Protein AF-A0A7S3ICN4-F1 (afdb_monomer)

Nearest PDB structures (foldseek):
  8e56-assembly1_F  TM=7.144E-01  e=5.699E-06  Oryctolagus cuniculus
  8hmb-assembly1_E  TM=6.939E-01  e=5.016E-06  Homo sapiens
  8if4-assembly1_A  TM=7.045E-01  e=6.074E-06  Homo sapiens
  8amz-assembly1_W  TM=7.012E-01  e=2.159E-04  Spinacia oleracea

Organism: NCBI:txid197538

pLDDT: mean 92.51, std 6.86, range [46.03, 98.06]

Structure (mmCIF, N/CA/C/O backbone):
data_AF-A0A7S3ICN4-F1
#
_entry.id   AF-A0A7S3ICN4-F1
#
loop_
_atom_site.group_PDB
_atom_site.id
_atom_site.type_symbol
_atom_site.label_atom_id
_atom_site.label_alt_id
_atom_site.label_comp_id
_atom_site.label_asym_id
_atom_site.label_entity_id
_atom_site.label_seq_id
_atom_site.pdbx_PDB_ins_code
_atom_site.Cartn_x
_atom_site.Cartn_y
_atom_site.Cartn_z
_atom_site.occupancy
_atom_site.B_iso_or_equiv
_atom_site.auth_seq_id
_atom_site.auth_comp_id
_atom_site.auth_asym_id
_atom_site.auth_atom_id
_atom_site.pdbx_PDB_model_num
ATOM 1 N N . GLN A 1 1 ? 7.523 -25.834 -12.184 1.00 46.03 1 GLN A N 1
ATOM 2 C CA . GLN A 1 1 ? 6.232 -25.129 -12.330 1.00 46.03 1 GLN A CA 1
ATOM 3 C C . GLN A 1 1 ? 6.468 -23.668 -12.007 1.00 46.03 1 GLN A C 1
ATOM 5 O O . GLN A 1 1 ? 6.944 -23.371 -10.918 1.00 46.03 1 GLN A O 1
ATOM 10 N N . GLN A 1 2 ? 6.223 -22.777 -12.960 1.00 54.94 2 GLN A N 1
ATOM 11 C CA . GLN A 1 2 ? 6.298 -21.337 -12.731 1.00 54.94 2 GLN A CA 1
ATOM 12 C C . GLN A 1 2 ? 5.044 -20.950 -11.934 1.00 54.94 2 GLN A C 1
ATOM 14 O O . GLN A 1 2 ? 3.932 -21.236 -12.375 1.00 54.94 2 GLN A O 1
ATOM 19 N N . LYS A 1 3 ? 5.204 -20.432 -10.709 1.00 71.44 3 LYS A N 1
ATOM 20 C CA . LYS A 1 3 ? 4.055 -20.047 -9.878 1.00 71.44 3 LYS A CA 1
ATOM 21 C C . LYS A 1 3 ? 3.410 -18.815 -10.507 1.00 71.44 3 LYS A C 1
ATOM 23 O O . LYS A 1 3 ? 4.045 -17.769 -10.553 1.00 71.44 3 LYS A O 1
ATOM 28 N N . SER A 1 4 ? 2.169 -18.951 -10.970 1.00 86.31 4 SER A N 1
ATOM 29 C CA . SER A 1 4 ? 1.369 -17.818 -11.439 1.00 86.31 4 SER A CA 1
ATOM 30 C C . SER A 1 4 ? 1.218 -16.770 -10.330 1.00 86.31 4 SER A C 1
ATOM 32 O O . SER A 1 4 ? 1.180 -17.108 -9.137 1.00 86.31 4 SER A O 1
ATOM 34 N N . ASN A 1 5 ? 1.145 -15.502 -10.724 1.00 93.81 5 ASN A N 1
ATOM 35 C CA . ASN A 1 5 ? 0.823 -14.393 -9.833 1.00 93.81 5 ASN A CA 1
ATOM 36 C C . ASN A 1 5 ? -0.677 -14.100 -9.749 1.00 93.81 5 ASN A C 1
ATOM 38 O O . ASN A 1 5 ? -1.068 -13.249 -8.956 1.00 93.81 5 ASN A O 1
ATOM 42 N N . LYS A 1 6 ? -1.496 -14.809 -10.536 1.00 94.75 6 LYS A N 1
ATOM 43 C CA . LYS A 1 6 ? -2.940 -14.608 -10.615 1.00 94.75 6 LYS A CA 1
ATOM 44 C C . LYS A 1 6 ? -3.583 -14.660 -9.229 1.00 94.75 6 LYS A C 1
ATOM 46 O O . LYS A 1 6 ? -3.298 -15.572 -8.456 1.00 94.75 6 LYS A O 1
ATOM 51 N N . GLY A 1 7 ? -4.437 -13.686 -8.934 1.00 94.50 7 GLY A N 1
ATOM 52 C CA . GLY A 1 7 ? -5.129 -13.543 -7.653 1.00 94.50 7 GLY A CA 1
ATOM 53 C C . GLY A 1 7 ? -4.242 -13.064 -6.501 1.00 94.50 7 GLY A C 1
ATOM 54 O O . GLY A 1 7 ? -4.744 -12.895 -5.395 1.00 94.50 7 GLY A O 1
ATOM 55 N N . LYS A 1 8 ? -2.938 -12.823 -6.712 1.00 96.75 8 LYS A N 1
ATOM 56 C CA . LYS A 1 8 ? -2.047 -12.330 -5.652 1.00 96.75 8 LYS A CA 1
ATOM 57 C C . LYS A 1 8 ? -2.064 -10.815 -5.588 1.00 96.75 8 LYS A C 1
ATOM 59 O O . LYS A 1 8 ? -1.635 -10.139 -6.526 1.00 96.75 8 LYS A O 1
ATOM 64 N N . ILE A 1 9 ? -2.491 -10.285 -4.451 1.00 97.12 9 ILE A N 1
ATOM 65 C CA . ILE A 1 9 ? -2.628 -8.850 -4.215 1.00 97.12 9 ILE A CA 1
ATOM 66 C C . ILE A 1 9 ? -1.748 -8.463 -3.031 1.00 97.12 9 ILE A C 1
ATOM 68 O O . ILE A 1 9 ? -1.869 -9.027 -1.948 1.00 97.12 9 ILE A O 1
ATOM 72 N N . LEU A 1 10 ? -0.882 -7.471 -3.222 1.00 97.81 10 LEU A N 1
ATOM 73 C CA . LEU A 1 10 ? -0.129 -6.846 -2.137 1.00 97.81 10 LEU A CA 1
ATOM 74 C C . LEU A 1 10 ? -0.709 -5.468 -1.836 1.00 97.81 10 LEU A C 1
ATOM 76 O O . LEU A 1 10 ? -0.912 -4.675 -2.748 1.00 97.81 10 LEU A O 1
ATOM 80 N N . MET A 1 11 ? -0.919 -5.150 -0.565 1.00 98.06 11 MET A N 1
ATOM 81 C CA . MET A 1 11 ? -1.308 -3.827 -0.090 1.00 98.06 11 MET A CA 1
ATOM 82 C C . MET A 1 11 ? -0.231 -3.284 0.848 1.00 98.06 11 MET A C 1
ATOM 84 O O . MET A 1 11 ? -0.022 -3.828 1.930 1.00 98.06 11 MET A O 1
ATOM 88 N N . ILE A 1 12 ? 0.448 -2.215 0.435 1.00 97.81 12 ILE A N 1
ATOM 89 C CA . ILE A 1 12 ? 1.487 -1.535 1.213 1.00 97.81 12 ILE A CA 1
ATOM 90 C C . ILE A 1 12 ? 0.918 -0.217 1.727 1.00 97.81 12 ILE A C 1
ATOM 92 O O . ILE A 1 12 ? 0.720 0.723 0.957 1.00 97.81 12 ILE A O 1
ATOM 96 N N . PHE A 1 13 ? 0.658 -0.156 3.027 1.00 97.75 13 PHE A N 1
ATOM 97 C CA . PHE A 1 13 ? 0.215 1.031 3.745 1.00 97.75 13 PHE A CA 1
ATOM 98 C C . PHE A 1 13 ? 1.422 1.754 4.339 1.00 97.75 13 PHE A C 1
ATOM 100 O O . PHE A 1 13 ? 2.028 1.293 5.303 1.00 97.75 13 PHE A O 1
ATOM 107 N N . ASN A 1 14 ? 1.744 2.899 3.754 1.00 97.19 14 ASN A N 1
ATOM 108 C CA . ASN A 1 14 ? 2.835 3.783 4.121 1.00 97.19 14 ASN A CA 1
ATOM 109 C C . ASN A 1 14 ? 2.301 4.950 4.953 1.00 97.19 14 ASN A C 1
ATOM 111 O O . ASN A 1 14 ? 1.565 5.794 4.426 1.00 97.19 14 ASN A O 1
ATOM 115 N N . ASP A 1 15 ? 2.686 5.014 6.227 1.00 95.88 15 ASP A N 1
ATOM 116 C CA . ASP A 1 15 ? 2.415 6.188 7.046 1.00 95.88 15 ASP A CA 1
ATOM 117 C C . ASP A 1 15 ? 3.182 7.386 6.478 1.00 95.88 15 ASP A C 1
ATOM 119 O O . ASP A 1 15 ? 4.381 7.321 6.185 1.00 95.88 15 ASP A O 1
ATOM 123 N N . LYS A 1 16 ? 2.467 8.491 6.300 1.00 95.75 16 LYS A N 1
ATOM 124 C CA . LYS A 1 16 ? 3.027 9.787 5.916 1.00 95.75 16 LYS A CA 1
ATOM 125 C C . LYS A 1 16 ? 2.611 10.896 6.883 1.00 95.75 16 LYS A C 1
ATOM 127 O O . LYS A 1 16 ? 2.587 12.067 6.499 1.00 95.75 16 LYS A O 1
ATOM 132 N N . SER A 1 17 ? 2.256 10.537 8.114 1.00 94.81 17 SER A N 1
ATOM 133 C CA . SER A 1 17 ? 1.986 11.451 9.221 1.00 94.81 17 SER A CA 1
ATOM 134 C C . SER A 1 17 ? 3.180 12.365 9.521 1.00 94.81 17 SER A C 1
ATOM 136 O O . SER A 1 17 ? 4.308 12.132 9.086 1.00 94.81 17 SER A O 1
ATOM 138 N N . GLY A 1 18 ? 2.940 13.452 10.258 1.00 93.25 18 GLY A N 1
ATOM 139 C CA . GLY A 1 18 ? 3.987 14.426 10.579 1.00 93.25 18 GLY A CA 1
ATOM 140 C C . GLY A 1 18 ? 5.197 13.847 11.329 1.00 93.25 18 GLY A C 1
ATOM 141 O O . GLY A 1 18 ? 6.304 14.352 11.137 1.00 93.25 18 GLY A O 1
ATOM 142 N N . SER A 1 19 ? 5.016 12.793 12.137 1.00 93.00 19 SER A N 1
ATOM 143 C CA . SER A 1 19 ? 6.105 12.128 12.875 1.00 93.00 19 SER A CA 1
ATOM 144 C C . SER A 1 19 ? 7.122 11.462 11.952 1.00 93.00 19 SER A C 1
ATOM 146 O O . SER A 1 19 ? 8.315 11.482 12.250 1.00 93.00 19 SER A O 1
ATOM 148 N N . MET A 1 20 ? 6.688 11.036 10.763 1.00 95.56 20 MET A N 1
ATOM 149 C CA . MET A 1 20 ? 7.553 10.413 9.762 1.00 95.56 20 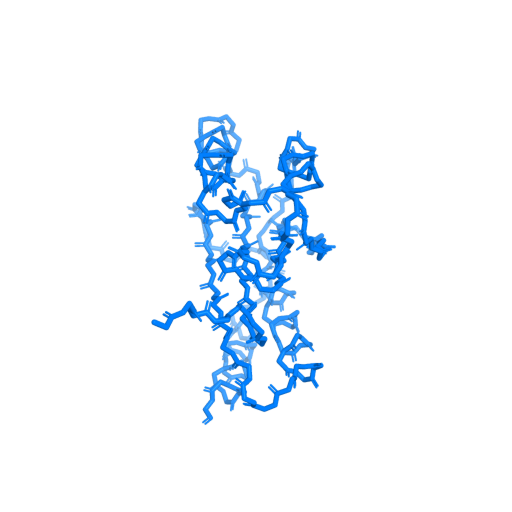MET A CA 1
ATOM 150 C C . MET A 1 20 ? 8.571 11.387 9.138 1.00 95.56 20 MET A C 1
ATOM 152 O O . MET A 1 20 ? 9.444 10.961 8.378 1.00 95.56 20 MET A O 1
ATOM 156 N N . SER A 1 21 ? 8.489 12.693 9.421 1.00 94.38 21 SER A N 1
ATOM 157 C CA . SER A 1 21 ? 9.358 13.717 8.829 1.00 94.38 21 SER A CA 1
ATOM 158 C C . SER A 1 21 ? 10.856 13.430 8.987 1.00 94.38 21 SER A C 1
ATOM 160 O O . SER A 1 21 ? 11.348 13.083 10.059 1.00 94.38 21 SER A O 1
ATOM 162 N N . GLY A 1 22 ? 11.612 13.625 7.903 1.00 94.69 22 GLY A N 1
ATOM 163 C CA . GLY A 1 22 ? 13.060 13.436 7.879 1.00 94.69 22 GLY A CA 1
ATOM 164 C C . GLY A 1 22 ? 13.475 11.981 7.654 1.00 94.69 22 GLY A C 1
ATOM 165 O O . GLY A 1 22 ? 13.108 11.366 6.651 1.00 94.69 22 GLY A O 1
ATOM 166 N N . ALA A 1 23 ? 14.307 11.452 8.554 1.00 95.94 23 ALA A N 1
ATOM 167 C CA . ALA A 1 23 ? 14.932 10.138 8.396 1.00 95.94 23 ALA A CA 1
ATOM 168 C C . ALA A 1 23 ? 13.937 8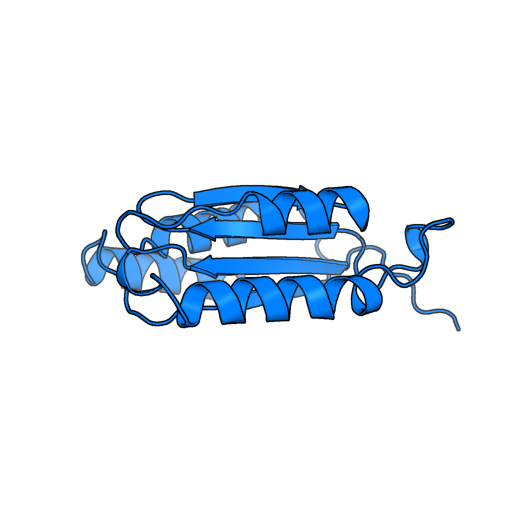.960 8.285 1.00 95.94 23 ALA A C 1
ATOM 170 O O . ALA A 1 23 ? 14.177 8.102 7.431 1.00 95.94 23 ALA A O 1
ATOM 171 N N . PRO A 1 24 ? 12.828 8.897 9.055 1.00 95.88 24 PRO A N 1
ATOM 172 C CA . PRO A 1 24 ? 11.882 7.784 8.960 1.00 95.88 24 PRO A CA 1
ATOM 173 C C . PRO A 1 24 ? 11.241 7.662 7.572 1.00 95.88 24 PRO A C 1
ATOM 175 O O . PRO A 1 24 ? 11.291 6.595 6.962 1.00 95.88 24 PRO A O 1
ATOM 178 N N . PHE A 1 25 ? 10.715 8.756 7.013 1.00 95.88 25 PHE A N 1
ATOM 179 C CA . PHE A 1 25 ? 10.112 8.735 5.679 1.00 95.88 25 PHE A CA 1
ATOM 180 C C . PHE A 1 25 ? 11.137 8.498 4.569 1.00 95.88 25 PHE A C 1
ATOM 182 O O . PHE A 1 25 ? 10.836 7.811 3.591 1.00 95.88 25 PHE A O 1
ATOM 189 N N . ALA A 1 26 ? 12.363 9.011 4.717 1.00 96.25 26 ALA A N 1
ATOM 190 C CA . ALA A 1 26 ? 13.446 8.712 3.782 1.00 96.25 26 ALA A CA 1
ATOM 191 C C . ALA A 1 26 ? 13.784 7.209 3.777 1.00 96.25 26 ALA A C 1
ATOM 193 O O . ALA A 1 26 ? 13.938 6.615 2.707 1.00 96.25 26 ALA A O 1
ATOM 194 N N . ALA A 1 27 ? 13.839 6.578 4.955 1.00 96.62 27 ALA A N 1
ATOM 195 C CA . ALA A 1 27 ? 14.060 5.141 5.088 1.00 96.62 27 ALA A CA 1
ATOM 196 C C . ALA A 1 27 ? 12.892 4.322 4.518 1.00 96.62 27 ALA A C 1
ATOM 198 O O . ALA A 1 27 ? 13.132 3.368 3.778 1.00 96.62 27 ALA A O 1
ATOM 199 N N . LEU A 1 28 ? 11.644 4.723 4.789 1.00 96.12 28 LEU A N 1
ATOM 200 C CA . LEU A 1 28 ? 10.448 4.102 4.209 1.00 96.12 28 LEU A CA 1
ATOM 201 C C . LEU A 1 28 ? 10.482 4.168 2.680 1.00 96.12 28 LEU A C 1
ATOM 203 O O . LEU A 1 28 ? 10.294 3.152 2.011 1.00 96.12 28 LEU A O 1
ATOM 207 N N . THR A 1 29 ? 10.759 5.353 2.130 1.00 96.44 29 THR A N 1
ATOM 208 C CA . THR A 1 29 ? 10.837 5.581 0.680 1.00 96.44 29 THR A CA 1
ATOM 209 C C . THR A 1 29 ? 11.903 4.686 0.063 1.00 96.44 29 THR A C 1
ATOM 211 O O . THR A 1 29 ? 11.630 3.981 -0.906 1.00 96.44 29 THR A O 1
ATOM 214 N N . LYS A 1 30 ? 13.099 4.651 0.663 1.00 96.94 30 LYS A N 1
ATOM 215 C CA . LYS A 1 30 ? 14.190 3.786 0.214 1.00 96.94 30 LYS A CA 1
ATOM 216 C C . LYS A 1 30 ? 13.806 2.307 0.257 1.00 96.94 30 LYS A C 1
ATOM 218 O O . LYS A 1 30 ? 13.940 1.636 -0.757 1.00 96.94 30 LYS A O 1
ATOM 223 N N . GLY A 1 31 ? 13.265 1.821 1.373 1.00 96.19 31 GLY A N 1
ATOM 224 C CA . GLY A 1 31 ? 12.835 0.427 1.499 1.00 96.19 31 GLY A CA 1
ATOM 225 C C . GLY A 1 31 ? 11.777 0.045 0.462 1.00 96.19 31 GLY A C 1
ATOM 226 O O . GLY A 1 31 ? 11.866 -1.014 -0.154 1.00 96.19 31 GLY A O 1
ATOM 227 N N . CYS A 1 32 ? 10.816 0.932 0.190 1.00 96.75 32 CYS A N 1
ATOM 228 C CA . CYS A 1 32 ? 9.828 0.703 -0.863 1.00 96.75 32 CYS A CA 1
ATOM 229 C C . CYS A 1 32 ? 10.467 0.643 -2.257 1.00 96.75 32 CYS A C 1
ATOM 231 O O . CYS A 1 32 ? 10.070 -0.202 -3.059 1.00 96.75 32 CYS A O 1
ATOM 233 N N . LEU A 1 33 ? 11.440 1.507 -2.560 1.00 97.00 33 LEU A N 1
ATOM 234 C CA . LEU A 1 33 ? 12.165 1.479 -3.836 1.00 97.00 33 LEU A CA 1
ATOM 235 C C . LEU A 1 33 ? 13.022 0.215 -3.980 1.00 97.00 33 LEU A C 1
ATOM 237 O O . LEU A 1 33 ? 13.021 -0.382 -5.055 1.00 97.00 33 LEU A O 1
ATOM 241 N N . ASP A 1 34 ? 13.667 -0.237 -2.904 1.00 96.12 34 ASP A N 1
ATOM 242 C CA . ASP A 1 34 ? 14.470 -1.466 -2.884 1.00 96.12 34 ASP A CA 1
ATOM 243 C C . ASP A 1 34 ? 13.600 -2.715 -3.155 1.00 96.12 34 ASP A C 1
ATOM 245 O O . ASP A 1 34 ? 14.045 -3.674 -3.788 1.00 96.12 34 ASP A O 1
ATOM 249 N N . LEU A 1 35 ? 12.318 -2.692 -2.763 1.00 95.38 35 LEU A N 1
ATOM 250 C CA . LEU A 1 35 ? 11.360 -3.757 -3.089 1.00 95.38 35 LEU A CA 1
ATOM 251 C C . LEU A 1 35 ? 10.966 -3.801 -4.574 1.00 95.38 35 LEU A C 1
ATOM 253 O O . LEU A 1 35 ? 10.465 -4.830 -5.027 1.00 95.38 35 LEU A O 1
ATOM 257 N N . ALA A 1 36 ? 11.174 -2.732 -5.352 1.00 95.75 36 ALA A N 1
ATOM 258 C CA . ALA A 1 36 ? 10.641 -2.626 -6.713 1.00 95.75 36 ALA A CA 1
ATOM 259 C C . ALA A 1 36 ? 11.118 -3.763 -7.631 1.00 95.75 36 ALA A C 1
ATOM 261 O O . ALA A 1 36 ? 10.319 -4.312 -8.386 1.00 95.75 36 ALA A O 1
ATOM 262 N N . ASP A 1 37 ? 12.394 -4.146 -7.547 1.00 93.44 37 ASP A N 1
ATOM 263 C CA . ASP A 1 37 ? 12.951 -5.251 -8.340 1.00 93.44 37 ASP A CA 1
ATOM 264 C C . ASP A 1 37 ? 12.402 -6.619 -7.926 1.00 93.44 37 ASP A C 1
ATOM 266 O O . ASP A 1 37 ? 12.192 -7.488 -8.769 1.00 93.44 37 ASP A O 1
ATOM 270 N N . SER A 1 38 ? 12.099 -6.798 -6.639 1.00 93.25 38 SER A N 1
ATOM 271 C CA . SER A 1 38 ? 11.497 -8.038 -6.134 1.00 93.25 38 SER A CA 1
ATOM 272 C C . SER A 1 38 ? 10.013 -8.146 -6.491 1.00 93.25 38 SER A C 1
ATOM 274 O O . SER A 1 38 ? 9.501 -9.241 -6.719 1.00 93.25 38 SER A O 1
ATOM 276 N N . LEU A 1 39 ? 9.299 -7.020 -6.542 1.00 94.88 39 LEU A N 1
ATOM 277 C CA . LEU A 1 39 ? 7.884 -6.984 -6.915 1.00 94.88 39 LEU A CA 1
ATOM 278 C C . LEU A 1 39 ? 7.690 -7.142 -8.425 1.00 94.88 39 LEU A C 1
ATOM 280 O O . LEU A 1 39 ? 6.759 -7.830 -8.846 1.00 94.88 39 LEU A O 1
ATOM 284 N N . TYR A 1 40 ? 8.588 -6.549 -9.216 1.00 94.19 40 TYR A N 1
ATOM 285 C CA . TYR A 1 40 ? 8.499 -6.483 -10.673 1.00 94.19 40 TYR A CA 1
ATOM 286 C C . TYR A 1 40 ? 9.756 -7.044 -11.366 1.00 94.19 40 TYR A C 1
ATOM 288 O O . TYR A 1 40 ? 10.433 -6.306 -12.091 1.00 94.19 40 TYR A O 1
ATOM 296 N N . PRO A 1 41 ? 10.090 -8.334 -11.165 1.00 91.19 41 PRO A N 1
ATOM 297 C CA . PRO A 1 41 ? 11.284 -8.953 -11.740 1.00 91.19 41 PRO A CA 1
ATOM 298 C C . PRO A 1 41 ? 11.266 -9.011 -13.273 1.00 91.19 41 PRO A C 1
ATOM 300 O O . PRO A 1 41 ? 12.319 -9.186 -13.885 1.00 91.19 41 PRO A O 1
ATOM 303 N N . ASN A 1 42 ? 10.096 -8.884 -13.912 1.00 86.56 42 ASN A N 1
ATOM 304 C CA . ASN A 1 42 ? 9.971 -8.962 -15.363 1.00 86.56 42 ASN A CA 1
ATOM 305 C C . ASN A 1 42 ? 9.121 -7.815 -15.927 1.00 86.56 42 ASN A C 1
ATOM 307 O O . ASN A 1 42 ? 7.906 -7.761 -15.766 1.00 86.56 42 ASN A O 1
ATOM 311 N N . ILE A 1 43 ? 9.777 -6.899 -16.639 1.00 84.31 43 ILE A N 1
ATOM 312 C CA . ILE A 1 43 ? 9.122 -5.736 -17.256 1.00 84.31 43 ILE A CA 1
ATOM 313 C C . ILE A 1 43 ? 8.366 -6.127 -18.536 1.00 84.31 43 ILE A C 1
ATOM 315 O O . ILE A 1 43 ? 7.361 -5.501 -18.866 1.00 84.31 43 ILE A O 1
ATOM 319 N N . ALA A 1 44 ? 8.842 -7.144 -19.260 1.00 85.94 44 ALA A N 1
ATOM 320 C CA . ALA A 1 44 ? 8.266 -7.560 -20.538 1.00 85.94 44 ALA A CA 1
ATOM 321 C C . ALA A 1 44 ? 7.010 -8.427 -20.366 1.00 85.94 44 ALA A C 1
ATOM 323 O O . ALA A 1 44 ? 6.142 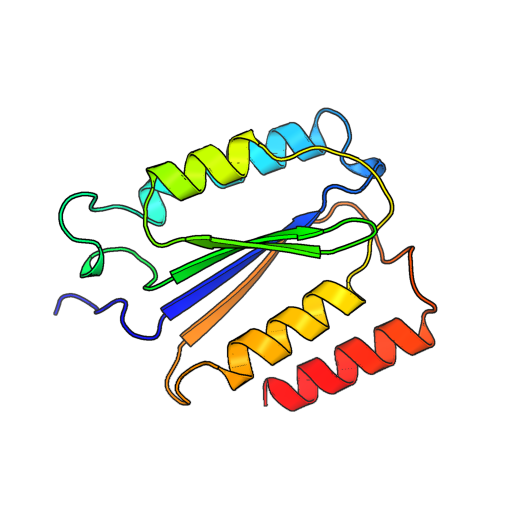-8.417 -21.235 1.00 85.94 44 ALA A O 1
ATOM 324 N N . ASP A 1 45 ? 6.908 -9.153 -19.250 1.00 87.56 45 ASP A N 1
ATOM 325 C CA . ASP A 1 45 ? 5.772 -10.018 -18.941 1.00 87.56 45 ASP A CA 1
ATOM 326 C C . ASP A 1 45 ? 5.258 -9.777 -17.510 1.00 87.56 45 ASP A C 1
ATOM 328 O O . ASP A 1 45 ? 5.796 -10.334 -16.550 1.00 87.56 45 ASP A O 1
ATOM 332 N N . PRO A 1 46 ? 4.189 -8.979 -17.338 1.00 87.50 46 PRO A N 1
ATOM 333 C CA . PRO A 1 46 ? 3.613 -8.710 -16.026 1.00 87.50 46 PRO A CA 1
ATOM 334 C C . PRO A 1 46 ? 3.049 -9.938 -15.299 1.00 87.50 46 PRO A C 1
ATOM 336 O O . PRO A 1 46 ? 2.900 -9.896 -14.078 1.00 87.50 46 PRO A O 1
ATOM 339 N N . SER A 1 47 ? 2.744 -11.034 -16.005 1.00 88.12 47 SER A N 1
ATOM 340 C CA . SER A 1 47 ? 2.274 -12.282 -15.376 1.00 88.12 47 SER A CA 1
ATOM 341 C C . SER A 1 47 ? 3.379 -13.001 -14.589 1.00 88.12 47 SER A C 1
ATOM 343 O O . SER A 1 47 ? 3.109 -13.866 -13.754 1.00 88.12 47 SER A O 1
ATOM 345 N N . MET A 1 48 ? 4.628 -12.592 -14.822 1.00 88.12 48 MET A N 1
ATOM 346 C CA . MET A 1 48 ? 5.825 -13.087 -14.152 1.00 88.12 48 MET A CA 1
ATOM 347 C C . MET A 1 48 ? 6.221 -12.270 -12.919 1.00 88.12 48 MET A C 1
ATOM 349 O O . MET A 1 48 ? 7.223 -12.588 -12.276 1.00 88.12 48 MET A O 1
ATOM 353 N N . ASN A 1 49 ? 5.460 -11.228 -12.582 1.00 93.50 49 ASN A N 1
ATOM 354 C CA . ASN A 1 49 ? 5.695 -10.438 -11.379 1.00 93.50 49 ASN A CA 1
ATOM 355 C C . ASN A 1 49 ? 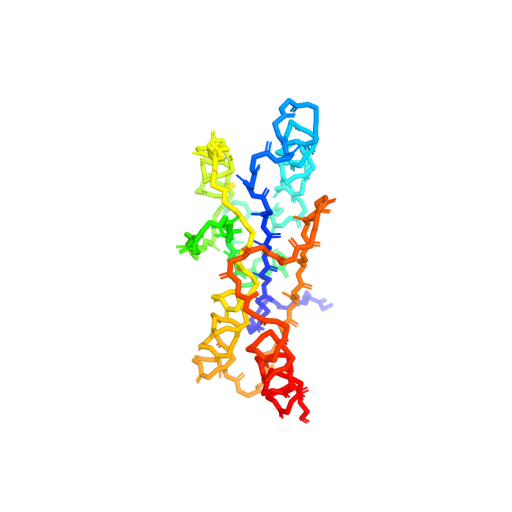5.297 -11.195 -10.110 1.00 93.50 49 ASN A C 1
ATOM 357 O O . ASN A 1 49 ? 4.539 -12.156 -10.164 1.00 93.50 49 ASN A O 1
ATOM 361 N N . SER A 1 50 ? 5.771 -10.754 -8.944 1.00 94.88 50 SER A N 1
ATOM 362 C CA . SER A 1 50 ? 5.491 -11.453 -7.677 1.00 94.88 50 SER A CA 1
ATOM 363 C C . SER A 1 50 ? 4.013 -11.393 -7.271 1.00 94.88 50 SER A C 1
ATOM 365 O O . SER A 1 50 ? 3.496 -12.323 -6.652 1.00 94.88 50 SER A O 1
ATOM 367 N N . PHE A 1 51 ? 3.333 -10.314 -7.660 1.00 96.12 51 PHE A N 1
ATOM 368 C CA . PHE A 1 51 ? 1.914 -10.073 -7.422 1.00 96.12 51 PHE A CA 1
ATOM 369 C C . PHE A 1 51 ? 1.236 -9.699 -8.737 1.00 96.12 51 PHE A C 1
ATOM 371 O O . PHE A 1 51 ? 1.863 -9.078 -9.598 1.00 96.12 51 PHE A O 1
ATOM 378 N N . GLU A 1 52 ? -0.038 -10.057 -8.890 1.00 95.31 52 GLU A N 1
ATOM 379 C CA . GLU A 1 52 ? -0.870 -9.554 -9.987 1.00 95.31 52 GLU A CA 1
ATOM 380 C C . GLU A 1 52 ? -1.063 -8.040 -9.851 1.00 95.31 52 GLU A C 1
ATOM 382 O O . GLU A 1 52 ? -1.071 -7.304 -10.839 1.00 95.31 52 GLU A O 1
ATOM 387 N N . ARG A 1 53 ? -1.201 -7.566 -8.607 1.00 95.38 53 ARG A N 1
ATOM 388 C CA . ARG A 1 53 ? -1.512 -6.172 -8.297 1.00 95.38 53 ARG A CA 1
ATOM 389 C C . ARG A 1 53 ? -0.856 -5.728 -6.997 1.00 95.38 53 ARG A C 1
ATOM 391 O O . ARG A 1 53 ? -0.922 -6.430 -5.989 1.00 95.38 53 ARG A O 1
ATOM 398 N N . VAL A 1 54 ? -0.288 -4.523 -7.003 1.00 97.69 54 VAL A N 1
ATOM 399 C CA . VAL A 1 54 ? 0.253 -3.868 -5.806 1.00 97.69 54 VAL A CA 1
ATOM 400 C C . VAL A 1 54 ? -0.518 -2.579 -5.539 1.00 97.69 54 VAL A C 1
ATOM 402 O O . VAL A 1 54 ? -0.530 -1.663 -6.357 1.00 97.69 54 VAL A O 1
ATOM 405 N N . HIS A 1 55 ? -1.160 -2.498 -4.381 1.00 97.94 55 HIS A N 1
ATOM 406 C CA . HIS A 1 55 ? -1.767 -1.287 -3.852 1.00 97.94 55 HIS A CA 1
ATOM 407 C C . HIS A 1 55 ? -0.718 -0.524 -3.048 1.00 97.94 55 HIS A C 1
ATOM 409 O O . HIS A 1 55 ? -0.282 -0.987 -1.995 1.00 97.94 55 HIS A O 1
ATOM 415 N N . VAL A 1 56 ? -0.321 0.648 -3.537 1.00 97.56 56 VAL A N 1
ATOM 416 C CA . VAL A 1 56 ? 0.483 1.603 -2.772 1.00 97.56 56 VAL A CA 1
ATOM 417 C C . VAL A 1 56 ? -0.469 2.600 -2.131 1.00 97.56 56 VAL A C 1
ATOM 419 O O . VAL A 1 56 ? -1.163 3.356 -2.818 1.00 97.56 56 VAL A O 1
ATOM 422 N N . CYS A 1 57 ? -0.505 2.573 -0.807 1.00 97.69 57 CYS A N 1
ATOM 423 C CA . CYS A 1 57 ? -1.426 3.326 0.022 1.00 97.69 57 CYS A CA 1
ATOM 424 C C . CYS A 1 57 ? -0.635 4.287 0.909 1.00 97.69 57 CYS A C 1
ATOM 426 O O . CYS A 1 57 ? 0.073 3.839 1.799 1.00 97.69 57 CYS A O 1
ATOM 428 N N . TYR A 1 58 ? -0.761 5.594 0.706 1.00 96.56 58 TYR A N 1
ATOM 429 C CA . TYR A 1 58 ? -0.234 6.596 1.630 1.00 96.56 58 TYR A CA 1
ATOM 430 C C . TYR A 1 58 ? -1.345 7.060 2.557 1.00 96.56 58 TYR A C 1
ATOM 432 O O . TYR A 1 58 ? -2.350 7.592 2.085 1.00 96.56 58 TYR A O 1
ATOM 440 N N . TYR A 1 59 ? -1.173 6.896 3.864 1.00 96.00 59 TYR A N 1
ATOM 441 C CA . TYR A 1 59 ? -2.170 7.337 4.832 1.00 96.00 59 TYR A CA 1
ATOM 442 C C . TYR A 1 59 ? -1.609 8.410 5.757 1.00 96.00 59 TYR A C 1
ATOM 444 O O . TYR A 1 59 ? -0.479 8.330 6.229 1.00 96.00 59 TYR A O 1
ATOM 452 N N . SER A 1 60 ? -2.418 9.442 5.978 1.00 94.50 60 SER A N 1
ATOM 453 C CA . SER A 1 60 ? -2.249 10.372 7.091 1.00 94.50 60 SER A CA 1
ATOM 454 C C . SER A 1 60 ? -3.611 10.710 7.683 1.00 94.50 60 SER A C 1
ATOM 456 O O . SER A 1 60 ? -4.264 9.831 8.228 1.00 94.50 60 SER A O 1
ATOM 458 N N . SER A 1 61 ? -4.117 11.933 7.506 1.00 92.50 61 SER A N 1
ATOM 459 C CA . SER A 1 61 ? -5.503 12.274 7.856 1.00 92.50 61 SER A CA 1
ATOM 460 C C . SER A 1 61 ? -6.525 11.618 6.921 1.00 92.50 61 SER A C 1
ATOM 462 O O . SER A 1 61 ? -7.692 11.470 7.277 1.00 92.50 61 SER A O 1
ATOM 464 N N . ARG A 1 62 ? -6.092 11.253 5.711 1.00 92.88 62 ARG A N 1
ATOM 465 C CA . ARG A 1 62 ? -6.871 10.544 4.692 1.00 92.88 62 ARG A CA 1
ATOM 466 C C . ARG A 1 62 ? -5.995 9.490 4.031 1.00 92.88 62 ARG A C 1
ATOM 468 O O . ARG A 1 62 ? -4.768 9.609 4.047 1.00 92.88 62 ARG A O 1
ATOM 475 N N . LEU A 1 63 ? -6.638 8.506 3.415 1.00 95.75 63 LEU A N 1
ATOM 476 C CA . LEU A 1 63 ? -5.976 7.502 2.592 1.00 95.75 63 LEU A CA 1
ATOM 477 C C . LEU A 1 63 ? -5.896 7.934 1.119 1.00 95.75 63 LEU A C 1
ATOM 479 O O . LEU A 1 63 ? -6.913 8.162 0.464 1.00 95.75 63 LEU A O 1
ATOM 483 N N . GLU A 1 64 ? -4.684 7.957 0.578 1.00 96.12 64 GLU A N 1
ATOM 484 C CA . GLU A 1 64 ? -4.385 8.043 -0.851 1.00 96.12 64 GLU A CA 1
ATOM 485 C C . GLU A 1 64 ? -3.983 6.654 -1.350 1.00 96.12 64 GLU A C 1
ATOM 487 O O . GLU A 1 64 ? -3.059 6.047 -0.815 1.00 96.12 64 GLU A O 1
ATOM 492 N N . LYS A 1 65 ? -4.673 6.130 -2.365 1.00 95.44 65 LYS A N 1
ATOM 493 C CA . LYS A 1 65 ? -4.512 4.747 -2.836 1.00 95.44 65 LYS A CA 1
ATOM 494 C C . LYS A 1 65 ? -4.258 4.692 -4.337 1.00 95.44 65 LYS A C 1
ATOM 496 O O . LYS A 1 65 ? -4.993 5.305 -5.107 1.00 95.44 65 LYS A O 1
ATOM 501 N N . ASN A 1 66 ? -3.254 3.921 -4.746 1.00 95.69 66 ASN A N 1
ATOM 502 C CA . ASN A 1 66 ? -2.923 3.659 -6.144 1.00 95.69 66 ASN A CA 1
ATOM 503 C C . ASN A 1 66 ? -2.788 2.155 -6.370 1.00 95.69 66 ASN A C 1
ATOM 505 O O . ASN A 1 66 ? -2.074 1.483 -5.632 1.00 95.69 66 ASN A O 1
ATOM 509 N N . SER A 1 67 ? -3.454 1.634 -7.400 1.00 94.94 67 SER A N 1
ATOM 510 C CA . SER A 1 67 ? -3.370 0.226 -7.789 1.00 94.94 67 SER A CA 1
ATOM 511 C C . SER A 1 67 ? -2.468 0.082 -9.009 1.00 94.94 67 SER A C 1
ATOM 513 O O . SER A 1 67 ? -2.736 0.677 -10.053 1.00 94.94 67 SER A O 1
ATOM 515 N N . LEU A 1 68 ? -1.363 -0.645 -8.857 1.00 93.56 68 LEU A N 1
ATOM 516 C CA . LEU A 1 68 ? -0.225 -0.609 -9.769 1.00 93.56 68 LEU A CA 1
ATOM 517 C C . LEU A 1 68 ? 0.139 -2.024 -10.234 1.00 93.56 68 LEU A C 1
ATOM 519 O O . LEU A 1 68 ? 0.106 -2.976 -9.457 1.00 93.56 68 LEU A O 1
ATOM 523 N N . VAL A 1 69 ? 0.496 -2.137 -11.516 1.00 91.94 69 VAL A N 1
ATOM 524 C CA . VAL A 1 69 ? 0.873 -3.401 -12.184 1.00 91.94 69 VAL A CA 1
ATOM 525 C C . VAL A 1 69 ? 2.248 -3.332 -12.858 1.00 91.94 69 VAL A C 1
ATOM 527 O O . VAL A 1 69 ? 2.682 -4.287 -13.495 1.00 91.94 69 VAL A O 1
ATOM 530 N N . SER A 1 70 ? 2.942 -2.195 -12.746 1.00 93.25 70 SER A N 1
ATOM 531 C CA . SER A 1 70 ? 4.228 -1.957 -13.401 1.00 93.25 70 SER A CA 1
ATOM 532 C C . SER A 1 70 ? 5.235 -1.292 -12.469 1.00 93.25 70 SER A C 1
ATOM 534 O O . SER A 1 70 ? 4.883 -0.454 -11.632 1.00 93.25 70 SER A O 1
ATOM 536 N N . LYS A 1 71 ? 6.516 -1.616 -12.684 1.00 95.19 71 LYS A N 1
ATOM 537 C CA . LYS A 1 71 ? 7.638 -1.054 -11.926 1.00 95.19 71 LYS A CA 1
ATOM 538 C C . LYS A 1 71 ? 7.699 0.470 -12.016 1.00 95.19 71 LYS A C 1
ATOM 540 O O . LYS A 1 71 ? 7.877 1.127 -10.999 1.00 95.19 71 LYS A O 1
ATOM 545 N N . ASN A 1 72 ? 7.523 1.034 -13.213 1.00 95.00 72 ASN A N 1
ATOM 546 C CA . ASN A 1 72 ? 7.630 2.480 -13.429 1.00 95.00 72 ASN A CA 1
ATOM 547 C C . ASN A 1 72 ? 6.544 3.255 -12.677 1.00 95.00 72 ASN A C 1
ATOM 549 O O . ASN A 1 72 ? 6.844 4.245 -12.015 1.00 95.00 72 ASN A O 1
ATOM 553 N N . ASN A 1 73 ? 5.294 2.782 -12.722 1.00 94.94 73 ASN A N 1
ATOM 554 C CA . ASN A 1 73 ? 4.215 3.445 -11.991 1.00 94.94 73 ASN A CA 1
ATOM 555 C C . ASN A 1 73 ? 4.414 3.295 -10.478 1.00 94.94 73 ASN A C 1
ATOM 557 O O . ASN A 1 73 ? 4.149 4.233 -9.731 1.00 94.94 73 ASN A O 1
ATOM 561 N N . TYR A 1 74 ? 4.923 2.143 -10.030 1.00 96.81 74 TYR A N 1
ATOM 562 C CA . TYR A 1 74 ? 5.293 1.914 -8.636 1.00 96.81 74 TYR A CA 1
ATOM 563 C C . TYR A 1 74 ? 6.370 2.890 -8.155 1.00 96.81 74 TYR A C 1
ATOM 565 O O . TYR A 1 74 ? 6.135 3.624 -7.198 1.00 96.81 74 TYR A O 1
ATOM 573 N N . THR A 1 75 ? 7.514 2.978 -8.835 1.00 96.62 75 THR A N 1
ATOM 574 C CA . THR A 1 75 ? 8.604 3.874 -8.420 1.00 96.62 75 THR A CA 1
ATOM 575 C C . THR A 1 75 ? 8.200 5.344 -8.499 1.00 96.62 75 THR A C 1
ATOM 577 O O . THR A 1 75 ? 8.543 6.118 -7.606 1.00 96.62 75 THR A O 1
ATOM 580 N N . GLN A 1 76 ? 7.422 5.742 -9.509 1.00 96.31 76 GLN A N 1
ATOM 581 C CA . GLN A 1 76 ? 6.876 7.096 -9.597 1.00 96.31 76 GLN A CA 1
ATOM 582 C C . GLN A 1 76 ? 5.916 7.395 -8.437 1.00 96.31 76 GLN A C 1
ATOM 584 O O . GLN A 1 76 ? 5.998 8.465 -7.836 1.00 96.31 76 GLN A O 1
ATOM 589 N N . CYS A 1 77 ? 5.033 6.454 -8.091 1.00 96.00 77 CYS A N 1
ATOM 590 C CA . CYS A 1 77 ? 4.125 6.598 -6.956 1.00 96.00 77 CYS A CA 1
ATOM 591 C C . CYS A 1 77 ? 4.895 6.775 -5.641 1.00 96.00 77 CYS A C 1
ATOM 593 O O . CYS A 1 77 ? 4.537 7.647 -4.851 1.00 96.00 77 CYS A O 1
ATOM 595 N N . ILE A 1 78 ? 5.962 5.995 -5.427 1.00 96.50 78 ILE A N 1
ATOM 596 C CA . ILE A 1 78 ? 6.783 6.083 -4.214 1.00 96.50 78 ILE A CA 1
ATOM 597 C C . ILE A 1 78 ? 7.515 7.431 -4.119 1.00 96.50 78 ILE A C 1
ATOM 599 O O . ILE A 1 78 ? 7.480 8.086 -3.080 1.00 96.50 78 ILE A O 1
ATOM 603 N N . ASN A 1 79 ? 8.115 7.898 -5.217 1.00 95.06 79 ASN A N 1
ATOM 604 C CA . ASN A 1 79 ? 8.838 9.177 -5.244 1.00 95.06 79 ASN A CA 1
ATOM 605 C C . ASN A 1 79 ? 7.933 10.408 -5.066 1.00 95.06 79 ASN A C 1
ATOM 607 O O . ASN A 1 79 ? 8.405 11.467 -4.660 1.00 95.06 79 ASN A O 1
ATOM 611 N N . ASN A 1 80 ? 6.639 10.284 -5.364 1.00 92.81 80 ASN A N 1
ATOM 612 C CA . ASN A 1 80 ? 5.674 11.376 -5.232 1.00 92.81 80 ASN A CA 1
ATOM 613 C C . ASN A 1 80 ? 5.064 11.488 -3.827 1.00 92.81 80 ASN A C 1
ATOM 615 O O . ASN A 1 80 ? 4.275 12.408 -3.586 1.00 92.81 80 ASN A O 1
ATOM 619 N N . GLY A 1 81 ? 5.404 10.578 -2.908 1.00 86.75 81 GLY A N 1
ATOM 620 C CA . GLY A 1 81 ? 4.928 10.613 -1.531 1.00 86.75 81 GLY A CA 1
ATOM 621 C C . GLY A 1 81 ? 5.325 11.913 -0.824 1.00 86.75 81 GLY A C 1
ATOM 622 O O . GLY A 1 81 ? 6.463 12.372 -0.912 1.00 86.75 81 GLY A O 1
ATOM 623 N N . ARG A 1 82 ? 4.376 12.526 -0.111 1.00 88.88 82 ARG A N 1
ATOM 624 C CA . ARG A 1 82 ? 4.592 13.765 0.653 1.00 88.88 82 ARG A CA 1
ATOM 625 C C . ARG A 1 82 ? 4.133 13.589 2.085 1.00 88.88 82 ARG A C 1
ATOM 627 O O . ARG A 1 82 ? 3.067 13.029 2.307 1.00 88.88 82 ARG A O 1
ATOM 634 N N . ILE A 1 83 ? 4.905 14.126 3.021 1.00 91.88 83 ILE A N 1
ATOM 635 C CA . ILE A 1 83 ? 4.645 14.044 4.460 1.00 91.88 83 ILE A CA 1
ATOM 636 C C . ILE A 1 83 ? 3.644 15.120 4.871 1.00 91.88 83 ILE A C 1
ATOM 638 O O . ILE A 1 83 ? 3.708 16.257 4.397 1.00 91.88 83 ILE A O 1
ATOM 642 N N . GLY A 1 84 ? 2.744 14.775 5.784 1.00 90.12 84 GLY A N 1
ATOM 643 C CA . GLY A 1 84 ? 1.890 15.725 6.472 1.00 90.12 84 GLY A CA 1
ATOM 644 C C . GLY A 1 84 ? 0.597 15.104 6.979 1.00 90.12 84 GLY A C 1
ATOM 645 O O . GLY A 1 84 ? 0.078 14.139 6.421 1.00 90.12 84 GLY A O 1
ATOM 646 N N . GLY A 1 85 ? 0.033 15.734 8.007 1.00 90.25 85 GLY A N 1
ATOM 647 C CA . GLY A 1 85 ? -1.225 15.328 8.622 1.00 90.25 85 GLY A CA 1
ATOM 648 C C . GLY A 1 85 ? -1.043 14.412 9.830 1.00 90.25 85 GLY A C 1
ATOM 649 O O . GLY A 1 85 ? 0.038 14.315 10.409 1.00 90.25 85 GLY A O 1
ATOM 650 N N . MET A 1 86 ? -2.154 13.796 10.215 1.00 91.25 86 MET A N 1
ATOM 651 C CA . MET A 1 86 ? -2.294 12.881 11.354 1.00 91.25 86 MET A CA 1
ATOM 652 C C . MET A 1 86 ? -2.132 11.419 10.899 1.00 91.25 86 MET A C 1
ATOM 654 O O . MET A 1 86 ? -1.593 11.186 9.824 1.00 91.25 86 MET A O 1
ATOM 658 N N . THR A 1 87 ? -2.621 10.454 11.677 1.00 92.81 87 THR A N 1
ATOM 659 C CA . THR A 1 87 ? -2.549 9.014 11.387 1.00 92.81 87 THR A CA 1
ATOM 660 C C . THR A 1 87 ? -3.946 8.398 11.500 1.00 92.81 87 THR A C 1
ATOM 662 O O . THR A 1 87 ? -4.489 8.328 12.602 1.00 92.81 87 THR A O 1
ATOM 665 N N . ASN A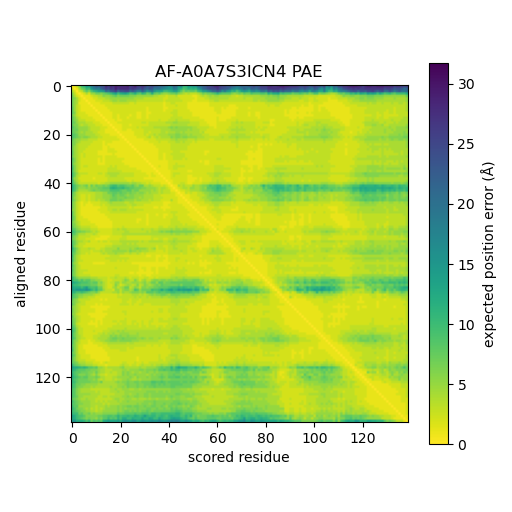 1 88 ? -4.523 7.966 10.371 1.00 93.75 88 ASN A N 1
ATOM 666 C CA . ASN A 1 88 ? -5.880 7.413 10.257 1.00 93.75 88 ASN A CA 1
ATOM 667 C C . ASN A 1 88 ? -5.861 5.967 9.724 1.00 93.75 88 ASN A C 1
ATOM 669 O O . ASN A 1 88 ? -5.881 5.731 8.514 1.00 93.75 88 ASN A O 1
ATOM 673 N N . PHE A 1 89 ? -5.866 4.989 10.625 1.00 94.88 89 PHE A N 1
ATOM 674 C CA . PHE A 1 89 ? -5.974 3.565 10.302 1.00 94.88 89 PHE A CA 1
ATOM 675 C C . PHE A 1 89 ? -7.398 3.147 9.925 1.00 94.88 89 PHE A C 1
ATOM 677 O O . PHE A 1 89 ? -7.573 2.139 9.237 1.00 94.88 89 PHE A O 1
ATOM 684 N N . VAL A 1 90 ? -8.427 3.893 10.340 1.00 94.94 90 VAL A N 1
ATOM 685 C CA . VAL A 1 90 ? -9.824 3.555 10.021 1.00 94.94 90 VAL A CA 1
ATOM 686 C C . VAL A 1 90 ? -10.058 3.550 8.507 1.00 94.94 90 VAL A C 1
ATOM 688 O O . VAL A 1 90 ? -10.663 2.603 7.997 1.00 94.94 90 VAL A O 1
ATOM 691 N N . ASP A 1 91 ? -9.522 4.533 7.779 1.00 95.44 91 ASP A N 1
ATOM 692 C CA . ASP A 1 91 ? -9.597 4.564 6.311 1.00 95.44 91 ASP A CA 1
ATOM 693 C C . ASP A 1 91 ? -8.825 3.399 5.667 1.00 95.44 91 ASP A C 1
ATOM 695 O O . ASP A 1 91 ? -9.284 2.822 4.676 1.00 95.44 91 ASP A O 1
ATOM 699 N N . CYS A 1 92 ? -7.685 3.006 6.246 1.00 96.69 92 CYS A N 1
ATOM 700 C CA . CYS A 1 92 ? -6.903 1.860 5.779 1.00 96.69 92 CYS A CA 1
ATOM 701 C C . CYS A 1 92 ? -7.704 0.558 5.885 1.00 96.69 92 CYS A C 1
ATOM 703 O O . CYS A 1 92 ? -7.808 -0.193 4.915 1.00 96.69 92 CYS A O 1
ATOM 705 N N . PHE A 1 93 ? -8.331 0.318 7.038 1.00 96.00 93 PHE A N 1
ATOM 706 C CA . PHE A 1 93 ? -9.176 -0.853 7.276 1.00 96.00 93 PHE A CA 1
ATOM 707 C C . PHE A 1 93 ? -10.404 -0.893 6.370 1.00 96.00 93 PHE A C 1
ATOM 709 O O . PHE A 1 93 ? -10.744 -1.950 5.836 1.00 96.00 93 PHE A O 1
ATOM 716 N N . LYS A 1 94 ? -11.034 0.260 6.125 1.00 95.25 94 LYS A N 1
ATOM 717 C CA . LYS A 1 94 ? -12.116 0.357 5.144 1.00 95.25 94 LYS A CA 1
ATOM 718 C C . LYS A 1 94 ? -11.633 -0.048 3.750 1.00 95.25 94 LYS A C 1
ATOM 720 O O . LYS A 1 94 ? -12.303 -0.826 3.080 1.00 95.25 94 LYS A O 1
ATOM 725 N N . HIS A 1 95 ? -10.462 0.425 3.328 1.00 96.44 95 HIS A N 1
ATOM 726 C CA . HIS A 1 95 ? -9.922 0.057 2.023 1.00 96.44 95 HIS A CA 1
ATOM 727 C C . HIS A 1 95 ? -9.553 -1.429 1.918 1.00 96.44 95 HIS A C 1
ATOM 729 O O . HIS A 1 95 ? -9.779 -2.030 0.872 1.00 96.44 95 HIS A O 1
ATOM 735 N N . ILE A 1 96 ? -9.047 -2.041 2.993 1.00 95.88 96 ILE A N 1
ATOM 736 C CA . ILE A 1 96 ? -8.816 -3.495 3.050 1.00 95.88 96 ILE A CA 1
ATOM 737 C C . ILE A 1 96 ? -10.122 -4.249 2.771 1.00 95.88 96 ILE A C 1
ATOM 739 O O . ILE A 1 96 ? -10.157 -5.104 1.891 1.00 95.88 96 ILE A O 1
ATOM 743 N N . GLN A 1 97 ? -11.212 -3.882 3.450 1.00 94.31 97 GLN A N 1
ATOM 744 C CA . GLN A 1 97 ? -12.527 -4.494 3.227 1.00 94.31 97 GLN A CA 1
ATOM 745 C C . GLN A 1 97 ? -13.027 -4.272 1.791 1.00 94.31 97 GLN A C 1
ATOM 747 O O . GLN A 1 97 ? -13.573 -5.189 1.183 1.00 94.31 97 GLN A O 1
ATOM 752 N N . GLU A 1 98 ? -12.831 -3.077 1.224 1.00 94.56 98 GLU A N 1
ATOM 753 C CA . GLU A 1 98 ? -13.168 -2.790 -0.178 1.00 94.56 98 GLU A CA 1
ATOM 754 C C . GLU A 1 98 ? -12.417 -3.726 -1.139 1.00 94.56 98 GLU A C 1
ATOM 756 O O . GLU A 1 98 ? -13.037 -4.312 -2.023 1.00 94.56 98 GLU A O 1
ATOM 761 N N . VAL A 1 99 ? -11.100 -3.890 -0.968 1.00 94.19 99 VAL A N 1
ATOM 762 C CA . VAL A 1 99 ? -10.286 -4.745 -1.848 1.00 94.19 99 VAL A CA 1
ATOM 763 C C . VAL A 1 99 ? -10.689 -6.206 -1.724 1.00 94.19 99 VAL A C 1
ATOM 765 O O . VAL A 1 99 ? -10.878 -6.846 -2.754 1.00 94.19 99 VAL A O 1
ATOM 768 N N . ILE A 1 100 ? -10.896 -6.715 -0.508 1.00 92.50 100 ILE A N 1
ATOM 769 C CA . ILE A 1 100 ? -11.345 -8.099 -0.297 1.00 92.50 100 ILE A CA 1
ATOM 770 C C . ILE A 1 100 ? -12.687 -8.345 -1.002 1.00 92.50 100 ILE A C 1
ATOM 772 O O . ILE A 1 100 ? -12.813 -9.312 -1.740 1.00 92.50 100 ILE A O 1
ATOM 776 N N . ASN A 1 101 ? -13.656 -7.434 -0.859 1.00 92.94 101 ASN A N 1
ATOM 777 C CA . ASN A 1 101 ? -14.972 -7.558 -1.502 1.00 92.94 101 ASN A CA 1
ATOM 778 C C . ASN A 1 101 ? -14.934 -7.568 -3.034 1.00 92.94 101 ASN A C 1
ATOM 780 O O . ASN A 1 101 ? -15.831 -8.115 -3.668 1.00 92.94 101 ASN A O 1
ATOM 784 N N . MET A 1 102 ? -13.944 -6.905 -3.631 1.00 92.69 102 MET A N 1
ATOM 785 C CA . MET A 1 102 ? -13.782 -6.834 -5.086 1.00 92.69 102 MET A CA 1
ATOM 786 C C . MET A 1 102 ? -12.897 -7.953 -5.644 1.00 92.69 102 MET A C 1
ATOM 788 O O . MET A 1 102 ? -12.731 -8.032 -6.861 1.00 92.69 102 MET A O 1
ATOM 792 N N . SER A 1 103 ? -12.282 -8.758 -4.779 1.00 92.50 103 SER A N 1
ATOM 793 C CA . SER A 1 103 ? -11.347 -9.811 -5.170 1.00 92.50 103 SER A CA 1
ATOM 794 C C . SER A 1 103 ? -12.067 -11.146 -5.326 1.00 92.50 103 SER A C 1
ATOM 796 O O . SER A 1 103 ? -13.091 -11.390 -4.688 1.00 92.50 103 SER A O 1
ATOM 798 N N . ASP A 1 104 ? -11.517 -12.029 -6.160 1.00 92.88 104 ASP A N 1
ATOM 799 C CA . ASP A 1 104 ? -12.007 -13.404 -6.247 1.00 92.88 104 ASP A CA 1
ATOM 800 C C . ASP A 1 104 ? -11.827 -14.109 -4.889 1.00 92.88 104 ASP A C 1
ATOM 802 O O . ASP A 1 104 ? -10.803 -13.872 -4.238 1.00 92.88 104 ASP A O 1
ATOM 806 N N . PRO A 1 105 ? -12.739 -15.011 -4.474 1.00 90.31 105 PRO A N 1
ATOM 807 C CA . PRO A 1 105 ? -12.628 -15.731 -3.198 1.00 90.31 105 PRO A CA 1
ATOM 808 C C . PRO A 1 105 ? -11.311 -16.498 -3.010 1.00 90.31 105 PRO A C 1
ATOM 810 O O . PRO A 1 105 ? -10.861 -16.681 -1.886 1.00 90.31 105 PRO A O 1
ATOM 813 N N . GLU A 1 106 ? -10.677 -16.904 -4.112 1.00 91.31 106 GLU A N 1
ATOM 814 C CA . GLU A 1 106 ? -9.399 -17.629 -4.124 1.00 91.31 106 GLU A CA 1
ATOM 815 C C . GLU A 1 106 ? -8.166 -16.704 -4.158 1.00 91.31 106 GLU A C 1
ATOM 817 O O . GLU A 1 106 ? -7.042 -17.168 -4.350 1.00 91.31 106 GLU A O 1
ATOM 822 N N . SER A 1 107 ? -8.353 -15.386 -4.030 1.00 93.88 107 SER A N 1
ATOM 823 C CA . SER A 1 107 ? -7.246 -14.424 -4.043 1.00 93.88 107 SER A CA 1
ATOM 824 C C . SER A 1 107 ? -6.369 -14.553 -2.796 1.00 93.88 107 SER A C 1
ATOM 826 O O . SER A 1 107 ? -6.856 -14.615 -1.668 1.00 93.88 107 SER A O 1
ATOM 828 N N . GLU A 1 108 ? -5.053 -14.496 -2.987 1.00 94.62 108 GLU A N 1
ATOM 829 C CA . GLU A 1 108 ? -4.080 -14.398 -1.900 1.00 94.62 108 GLU A CA 1
ATOM 830 C C . GLU A 1 108 ? -3.769 -12.918 -1.641 1.00 94.62 108 GLU A C 1
ATOM 832 O O . GLU A 1 108 ? -3.154 -12.242 -2.471 1.00 94.62 108 GLU A O 1
ATOM 837 N N . ILE A 1 109 ? -4.177 -12.400 -0.481 1.00 94.50 109 ILE A N 1
ATOM 838 C CA . ILE A 1 109 ? -4.022 -10.982 -0.135 1.00 94.50 109 ILE A CA 1
ATOM 839 C C . ILE A 1 109 ? -2.972 -10.816 0.967 1.00 94.50 109 ILE A C 1
ATOM 841 O O . ILE A 1 109 ? -3.086 -11.375 2.056 1.00 94.50 109 ILE A O 1
ATOM 845 N N . PHE A 1 110 ? -1.964 -9.992 0.693 1.00 95.88 110 PHE A N 1
ATOM 846 C CA . PHE A 1 110 ? -0.882 -9.643 1.606 1.00 95.88 110 PHE A CA 1
ATOM 847 C C . PHE A 1 110 ? -1.022 -8.180 2.010 1.00 95.88 110 PHE A C 1
ATOM 849 O O . PHE A 1 110 ? -1.184 -7.309 1.158 1.00 95.88 110 PHE A O 1
ATOM 856 N N . ILE A 1 111 ? -0.943 -7.898 3.308 1.00 95.75 111 ILE A N 1
ATOM 857 C CA . ILE A 1 111 ? -1.137 -6.552 3.854 1.00 95.75 111 ILE A CA 1
ATOM 858 C C . ILE A 1 111 ? 0.079 -6.190 4.703 1.00 95.75 111 ILE A C 1
ATOM 860 O O . ILE A 1 111 ? 0.403 -6.894 5.658 1.00 95.75 111 ILE A O 1
ATOM 864 N N . LEU A 1 112 ? 0.735 -5.083 4.365 1.00 96.00 112 LEU A N 1
ATOM 865 C CA . LEU A 1 112 ? 1.888 -4.543 5.077 1.00 96.00 112 LEU A CA 1
ATOM 866 C C . LEU A 1 112 ? 1.577 -3.124 5.553 1.00 96.00 112 LEU A C 1
ATOM 868 O O . LEU A 1 112 ? 1.221 -2.273 4.745 1.00 96.00 112 LEU A O 1
ATOM 872 N N . PHE A 1 113 ? 1.748 -2.867 6.849 1.00 95.69 113 PHE A N 1
ATOM 873 C CA . PHE A 1 113 ? 1.702 -1.524 7.431 1.00 95.69 113 PHE A CA 1
ATOM 874 C C . PHE A 1 113 ? 3.108 -1.091 7.842 1.00 95.69 113 PHE A C 1
ATOM 876 O O . PHE A 1 113 ? 3.788 -1.812 8.571 1.00 95.69 113 PHE A O 1
ATOM 883 N N . LEU A 1 114 ? 3.524 0.090 7.391 1.00 95.19 114 LEU A N 1
ATOM 884 C CA . LEU A 1 114 ? 4.792 0.731 7.728 1.00 95.19 114 LEU A CA 1
ATOM 885 C C . LEU A 1 114 ? 4.479 2.059 8.423 1.00 95.19 114 LEU A C 1
ATOM 887 O O . LEU A 1 114 ? 3.981 2.981 7.785 1.00 95.19 114 LEU A O 1
ATOM 891 N N . THR A 1 115 ? 4.735 2.129 9.730 1.00 93.88 115 THR A N 1
ATOM 892 C CA . THR A 1 115 ? 4.275 3.212 10.615 1.00 93.88 115 THR A CA 1
ATOM 893 C C . THR A 1 115 ? 5.295 3.481 11.716 1.00 93.88 115 THR A C 1
ATOM 895 O O . THR A 1 115 ? 5.955 2.542 12.165 1.00 93.88 115 THR A O 1
ATOM 898 N N . ASP A 1 116 ? 5.405 4.728 12.177 1.00 91.00 116 ASP A N 1
ATOM 899 C CA . ASP A 1 116 ? 6.196 5.095 13.364 1.00 91.00 116 ASP A CA 1
ATOM 900 C C . ASP A 1 116 ? 5.331 5.443 14.588 1.00 91.00 116 ASP A C 1
ATOM 902 O O . ASP A 1 116 ? 5.845 5.542 15.704 1.00 91.00 116 ASP A O 1
ATOM 906 N N . GLY A 1 117 ? 4.017 5.590 14.392 1.00 87.88 117 GLY A N 1
ATOM 907 C CA . GLY A 1 117 ? 3.088 6.053 15.417 1.00 87.88 117 GLY A CA 1
ATOM 908 C C . GLY A 1 117 ? 1.767 5.287 15.496 1.00 8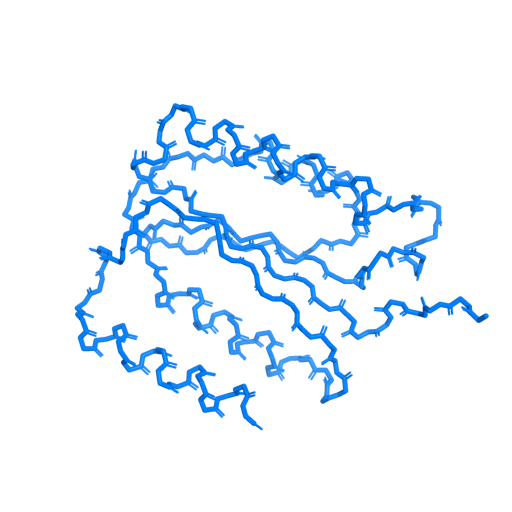7.88 117 GLY A C 1
ATOM 909 O O . GLY A 1 117 ? 1.542 4.275 14.826 1.00 87.88 117 GLY A O 1
ATOM 910 N N . GLN A 1 118 ? 0.897 5.793 16.372 1.00 90.12 118 GLN A N 1
ATOM 911 C CA . GLN A 1 118 ? -0.442 5.270 16.661 1.00 90.12 118 GLN A CA 1
ATOM 912 C C . GLN A 1 118 ? -1.534 6.107 15.972 1.00 90.12 118 GLN A C 1
ATOM 914 O O . GLN A 1 118 ? -1.271 7.193 15.461 1.00 90.12 118 GLN A O 1
ATOM 919 N N . GLU A 1 119 ? -2.773 5.604 15.972 1.00 91.69 119 GLU A N 1
ATOM 920 C CA . GLU A 1 119 ? -3.962 6.334 15.505 1.00 91.69 119 GLU A CA 1
ATOM 921 C C . GLU A 1 119 ? -4.111 7.674 16.237 1.00 91.69 119 GLU A C 1
ATOM 923 O O . GLU A 1 119 ? -4.055 7.728 17.465 1.00 91.69 119 GLU A O 1
ATOM 928 N N . THR A 1 120 ? -4.350 8.747 15.485 1.00 92.25 120 THR A N 1
ATOM 929 C CA . THR A 1 120 ? -4.550 10.096 16.041 1.00 92.25 120 THR A CA 1
ATOM 930 C C . THR A 1 120 ? -5.768 10.817 15.471 1.00 92.25 120 THR A C 1
ATOM 932 O O . THR A 1 120 ? -6.131 11.878 15.979 1.00 92.25 120 THR A O 1
ATOM 935 N N . CYS A 1 121 ? -6.431 10.269 14.445 1.00 90.44 121 CYS A N 1
ATOM 936 C CA . CYS A 1 121 ? -7.619 10.889 13.854 1.00 90.44 121 CYS 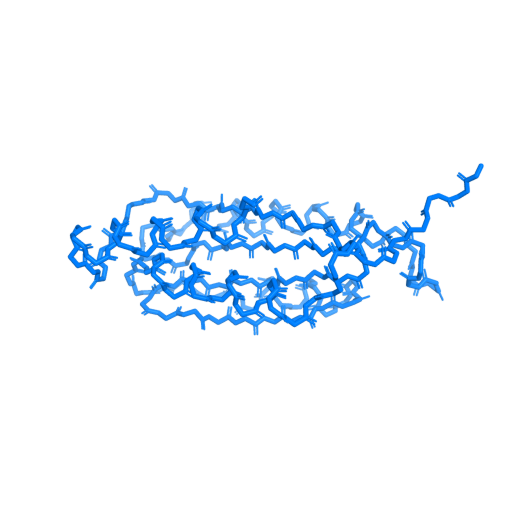A CA 1
ATOM 937 C C . CYS A 1 121 ? -8.925 10.472 14.528 1.00 90.44 121 CYS A C 1
ATO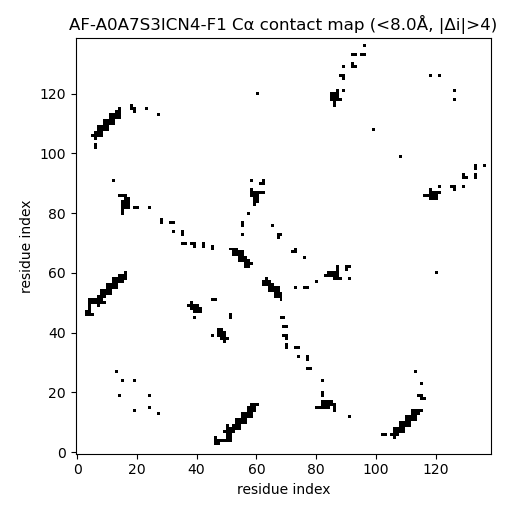M 9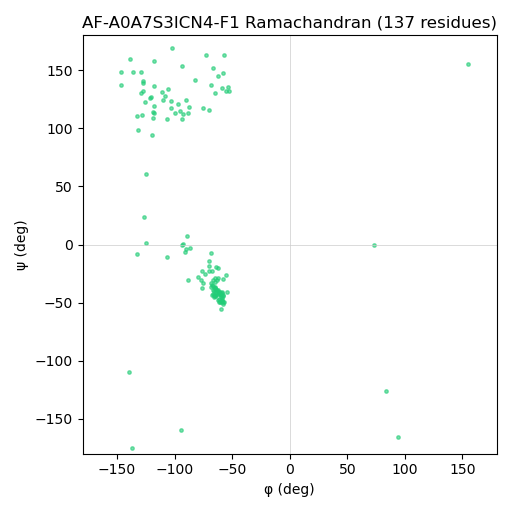39 O O . CYS A 1 121 ? -9.883 11.244 14.528 1.00 90.44 121 CYS A O 1
ATOM 941 N N . ASN A 1 122 ? -8.987 9.253 15.056 1.00 93.19 122 ASN A N 1
ATOM 942 C CA . ASN A 1 122 ? -10.230 8.647 15.518 1.00 93.19 122 ASN A CA 1
ATOM 943 C C . ASN A 1 122 ? -10.213 8.348 17.018 1.00 93.19 122 ASN A C 1
ATOM 945 O O . ASN A 1 122 ? -9.162 8.178 17.632 1.00 93.19 122 ASN A O 1
ATOM 949 N N . SER A 1 123 ? -11.406 8.229 17.605 1.00 92.38 123 SER A N 1
ATOM 950 C CA . SER A 1 123 ? -11.536 7.717 18.969 1.00 92.38 123 SER A CA 1
ATOM 951 C C . SER A 1 123 ? -11.124 6.246 19.040 1.00 92.38 123 SER A C 1
ATOM 953 O O . SER A 1 123 ? -11.304 5.483 18.086 1.00 92.38 123 SER A O 1
ATOM 955 N N . GLU A 1 124 ? -10.646 5.820 20.207 1.00 91.50 124 GLU A N 1
ATOM 956 C CA . GLU A 1 124 ? -10.270 4.425 20.460 1.00 91.50 124 GLU A CA 1
ATOM 957 C C . GLU A 1 124 ? -11.419 3.453 20.143 1.00 91.50 124 GLU A C 1
ATOM 959 O O . GLU A 1 124 ? -11.213 2.423 19.503 1.00 91.50 124 GLU A O 1
ATOM 964 N N . ALA A 1 125 ? -12.655 3.815 20.503 1.00 93.12 125 ALA A N 1
ATOM 965 C CA . ALA A 1 125 ? -13.839 3.014 20.202 1.00 93.12 125 ALA A CA 1
ATOM 966 C C . ALA A 1 125 ? -14.073 2.849 18.688 1.00 93.12 125 ALA A C 1
ATOM 968 O O . ALA A 1 125 ? -14.423 1.759 18.227 1.00 93.12 125 ALA A O 1
ATOM 969 N N . ALA A 1 126 ? -13.870 3.909 17.897 1.00 92.62 126 ALA A N 1
ATOM 970 C CA . ALA A 1 126 ? -14.007 3.847 16.444 1.00 92.62 126 ALA A CA 1
ATOM 971 C C . ALA A 1 126 ? -12.917 2.965 15.814 1.00 92.62 126 ALA A C 1
ATOM 973 O O . ALA A 1 126 ? -13.229 2.111 14.977 1.00 92.62 126 ALA A O 1
ATOM 974 N N . LEU A 1 127 ? -11.669 3.103 16.271 1.00 92.19 127 LEU A N 1
ATOM 975 C CA . LEU A 1 127 ? -10.556 2.255 15.845 1.00 92.19 127 LEU A CA 1
ATOM 976 C C . LEU A 1 127 ? -10.819 0.781 16.177 1.00 92.19 127 LEU A C 1
ATOM 978 O O . LEU A 1 127 ? -10.718 -0.079 15.301 1.00 92.19 127 LEU A O 1
ATOM 982 N N . HIS A 1 128 ? -11.215 0.487 17.417 1.00 92.38 128 HIS A N 1
ATOM 983 C CA . HIS A 1 128 ? -11.481 -0.876 17.871 1.00 92.38 128 HIS A CA 1
ATOM 984 C C . HIS A 1 128 ? -12.608 -1.534 17.065 1.00 92.38 128 HIS A C 1
ATOM 986 O O . HIS A 1 128 ? -12.478 -2.678 16.624 1.00 92.38 128 HIS A O 1
ATOM 992 N N . ASN A 1 129 ? -13.687 -0.793 16.796 1.00 93.00 129 ASN A N 1
ATOM 993 C CA . ASN A 1 129 ? -14.773 -1.263 15.941 1.00 93.00 129 ASN A CA 1
ATOM 994 C C . ASN A 1 129 ? -14.304 -1.540 14.504 1.00 93.00 129 ASN A C 1
ATOM 996 O O . ASN A 1 129 ? -14.726 -2.532 13.909 1.00 93.00 129 ASN A O 1
ATOM 1000 N N . SER A 1 130 ? -13.423 -0.701 13.949 1.00 91.25 130 SER A N 1
ATOM 1001 C CA . SER A 1 130 ? -12.870 -0.901 12.603 1.00 91.25 130 SER A CA 1
ATOM 1002 C C . SER A 1 130 ? -11.975 -2.144 12.522 1.00 91.25 130 SER A C 1
ATOM 1004 O O . SER A 1 130 ? -12.117 -2.966 11.610 1.00 91.25 130 SER A O 1
ATOM 1006 N N . ILE A 1 131 ? -11.123 -2.355 13.533 1.00 90.75 131 ILE A N 1
ATOM 1007 C CA . ILE A 1 131 ? -10.294 -3.561 13.658 1.00 90.75 131 ILE A CA 1
ATOM 1008 C C . ILE A 1 131 ? -11.176 -4.804 13.779 1.00 90.75 131 ILE A C 1
ATOM 1010 O O . ILE A 1 131 ? -10.933 -5.791 13.087 1.00 90.75 131 ILE A O 1
ATOM 1014 N N . LYS A 1 132 ? -12.206 -4.768 14.634 1.00 91.94 132 LYS A N 1
ATOM 1015 C CA . LYS A 1 132 ? -13.125 -5.897 14.827 1.00 91.94 132 LYS A CA 1
ATOM 1016 C C . LYS A 1 132 ? -13.796 -6.299 13.512 1.00 91.94 132 LYS A C 1
ATOM 1018 O O . LYS A 1 132 ? -13.703 -7.461 13.132 1.00 91.94 132 LYS A O 1
ATOM 1023 N N . LYS A 1 133 ? -14.378 -5.335 12.791 1.00 89.50 133 LYS A N 1
ATOM 1024 C CA . LYS A 1 133 ? -15.009 -5.579 11.483 1.00 89.50 133 LYS A CA 1
ATOM 1025 C C . LYS A 1 133 ? -14.029 -6.168 10.473 1.00 89.50 133 LYS A C 1
ATOM 1027 O O . LYS A 1 133 ? -14.361 -7.119 9.783 1.00 89.50 133 LYS A O 1
ATOM 1032 N N . THR A 1 134 ? -12.806 -5.643 10.423 1.00 87.94 134 THR A N 1
ATOM 1033 C CA . THR A 1 134 ? -11.772 -6.148 9.506 1.00 87.94 134 THR A CA 1
ATOM 1034 C C . THR A 1 134 ? -11.353 -7.573 9.859 1.00 87.94 134 THR A C 1
ATOM 1036 O O . THR A 1 134 ? -11.198 -8.397 8.970 1.00 87.94 134 THR A O 1
ATOM 1039 N N . LYS A 1 135 ? -11.224 -7.902 11.151 1.00 87.00 135 LYS A N 1
ATOM 1040 C CA . LYS A 1 135 ? -10.928 -9.271 11.605 1.00 87.00 135 LYS A CA 1
ATOM 1041 C C . LYS A 1 135 ? -12.037 -10.256 11.256 1.00 87.00 135 LYS A C 1
ATOM 1043 O O . LYS A 1 135 ? -11.732 -11.389 10.917 1.00 87.00 135 LYS A O 1
ATOM 1048 N N . GLU A 1 136 ? -13.296 -9.846 11.369 1.00 86.81 136 GLU A N 1
ATOM 1049 C CA . GLU A 1 136 ? -14.442 -10.659 10.942 1.00 86.81 136 GLU A CA 1
ATOM 1050 C C . GLU A 1 136 ? -14.439 -10.872 9.424 1.00 86.81 136 GLU A C 1
ATOM 1052 O O . GLU A 1 136 ? -14.820 -11.940 8.973 1.00 86.81 136 GLU A O 1
ATOM 1057 N N . PHE A 1 137 ? -13.943 -9.895 8.659 1.00 77.94 137 PHE A N 1
ATOM 1058 C CA . PHE A 1 137 ? -13.810 -9.965 7.201 1.00 77.94 137 PHE A CA 1
ATOM 1059 C C . PHE A 1 137 ? -12.682 -10.875 6.700 1.00 77.94 137 PHE A C 1
ATOM 1061 O O . PHE A 1 137 ? -12.714 -11.318 5.559 1.00 77.94 137 PHE A O 1
ATOM 1068 N N . LEU A 1 138 ? -11.653 -11.086 7.524 1.00 76.00 138 LEU A N 1
ATOM 1069 C CA . LEU A 1 138 ? -10.465 -11.881 7.194 1.00 76.00 138 LEU A CA 1
ATOM 1070 C C . LEU A 1 138 ? -10.577 -13.352 7.636 1.00 76.00 138 LEU A C 1
ATOM 1072 O O . LEU A 1 138 ? -9.613 -14.099 7.479 1.00 76.00 138 LEU A O 1
ATOM 1076 N N . ARG A 1 139 ? -11.694 -13.738 8.260 1.00 67.38 139 ARG A N 1
ATOM 1077 C CA . ARG A 1 139 ? -11.977 -15.107 8.713 1.00 67.38 139 ARG A CA 1
ATOM 1078 C C . ARG A 1 139 ? -12.814 -15.848 7.688 1.00 67.38 139 ARG A C 1
ATOM 1080 O O . ARG A 1 139 ? -12.566 -17.064 7.557 1.00 67.38 139 ARG A O 1
#

InterPro domains:
  IPR036465 von Willebrand factor A-like domain superfamily [G3DSA:3.40.50.410] (9-138)
  IPR036465 von Willebrand factor A-like domain superfamily [SSF53300] (15-125)

Secondary structure (DSSP, 8-state):
-----TTEEEEEEEE-SGGGTTHHHHHHHHHHHHTHHHH-S-SS-GGGSS-SEEEEEEESSSEEEEEE-SHHHHHHHHHT----S---HHHHHHHHHHHHHHS-TT-EEEEEEE-SS---SS-HHHHHHHHHHHHHHT-

Radius of gyration: 15.48 Å; Cα contacts (8 Å, |Δi|>4): 228; chains: 1; bounding box: 30×41×41 Å

Solvent-accessible surface area (backbone atoms only — not comparable to full-atom values): 7747 Å² total; per-residue (Å²): 132,85,82,73,11,79,54,22,34,38,36,42,37,38,54,22,19,54,85,32,59,64,69,57,42,52,49,52,46,48,54,56,54,67,42,38,57,67,46,38,70,32,87,91,42,54,68,64,13,65,33,51,34,39,34,51,28,45,26,9,73,56,70,45,78,45,84,36,72,47,54,68,62,44,52,52,54,55,73,66,65,71,76,45,57,39,29,36,59,58,54,50,43,52,49,51,53,52,51,58,74,75,43,63,94,85,40,49,76,46,81,45,80,48,71,95,76,69,74,64,69,62,55,69,68,58,44,50,52,41,52,51,54,45,55,66,72,74,106

Sequence (139 aa):
QQKSNKGKILMIFNDKSGSMSGAPFAALTKGCLDLADSLYPNIADPSMNSFERVHVCYYSSRLEKNSLVSKNNYTQCINNGRIGGMTNFVDCFKHIQEVINMSDPESEIFILFLTDGQETCNSEAALHNSIKKTKEFLR

Foldseek 3Di:
DQDWQPLEEEEEEEEQEPVCPDPNLVVVLVVQLVCLCQQPVDQPDLRNGNHCWYWYWYDALAIDIDIDSHSVVSNVVSVPDHHYHHGDCLNVLVVLLVVLVVGDPPHHYHYHYRDDDDHDNDDPVSVVVSVVVSVVSVD

Mean predicted aligned error: 3.84 Å